Protein AF-A0A956JZV8-F1 (afdb_monomer)

pLDDT: mean 86.25, std 8.29, range [57.59, 96.38]

Nearest PDB structures (foldseek):
  1y2o-assembly1_B  TM=3.465E-01  e=2.280E+00  Homo sapiens
  2z0n-assembly1_A-2  TM=3.582E-01  e=4.916E+00  Homo sapiens
  5g2c-assembly1_A  TM=3.483E-01  e=5.487E+00  Nonlabens marinus S1-08

Mean predicted aligned error: 9.43 Å

Solvent-accessible surface area (backbone atoms only — not comparable to full-atom values): 8070 Å² total; per-residue (Å²): 103,35,72,57,14,31,49,36,6,51,53,23,43,49,49,4,59,51,30,35,53,51,20,62,69,47,74,80,48,100,63,95,47,63,68,56,39,54,48,26,40,53,51,8,51,49,21,55,65,46,15,20,44,40,4,27,45,72,35,73,42,89,76,53,71,24,46,52,32,26,51,55,8,47,52,35,20,51,53,12,49,54,51,30,49,52,43,63,74,75,43,82,80,85,69,83,42,66,68,24,50,49,36,19,52,52,9,49,50,37,23,52,50,10,41,53,46,27,39,71,44,5,33,55,36,28,50,48,44,31,49,78,69,51,39,41,80,47,82,41,86,38,74,44,78,44,101,84,80,46,74,44,83,45,77,42,81,46,72,43,124

Radius of gyration: 24.11 Å; Cα contacts (8 Å, |Δi|>4): 249; chains: 1; bounding box: 69×31×77 Å

Sequence (161 aa):
KPGTATAAAIIGTLVGPALIMTGAALSGRDSGDDALESGLYWAGAMGLMLGPSAGHWYAGRTVTAGMGLRAAGATLAVAGAVGSFDKCFFVEEPCDDSGYLAMALLGAGAFVAGVAYDVATADDAAREWNRDHGFSVQVAPTAVRTGAGGVTPGVALAGTF

Structure (mmCIF, N/CA/C/O backbone):
data_AF-A0A956JZV8-F1
#
_entry.id   AF-A0A956JZV8-F1
#
loop_
_atom_site.group_PDB
_atom_site.id
_atom_site.type_symbol
_atom_site.label_atom_id
_atom_site.label_alt_id
_atom_site.label_comp_id
_atom_site.label_asym_id
_atom_site.label_entity_id
_atom_site.label_seq_id
_atom_site.pdbx_PDB_ins_code
_atom_site.Cartn_x
_atom_site.Cartn_y
_atom_site.Cartn_z
_atom_site.occupancy
_atom_site.B_iso_or_equiv
_atom_site.auth_seq_id
_atom_site.auth_comp_id
_atom_site.auth_asym_id
_atom_site.auth_atom_id
_atom_site.pdbx_PDB_model_num
ATOM 1 N N . LYS A 1 1 ? -6.827 -1.687 17.926 1.00 76.31 1 LYS A N 1
ATOM 2 C CA . LYS A 1 1 ? -7.772 -0.534 17.876 1.00 76.31 1 LYS A CA 1
ATOM 3 C C . LYS A 1 1 ? -7.852 -0.039 16.427 1.00 76.31 1 LYS A C 1
ATOM 5 O O . LYS A 1 1 ? -6.862 -0.215 15.735 1.00 76.31 1 LYS A O 1
ATOM 10 N N . PRO A 1 2 ? -8.951 0.576 15.955 1.00 78.12 2 PRO A N 1
ATOM 11 C CA . PRO A 1 2 ? -9.039 1.052 14.567 1.00 78.12 2 PRO A CA 1
ATOM 12 C C . PRO A 1 2 ? -7.897 2.015 14.210 1.00 78.12 2 PRO A C 1
ATOM 14 O O 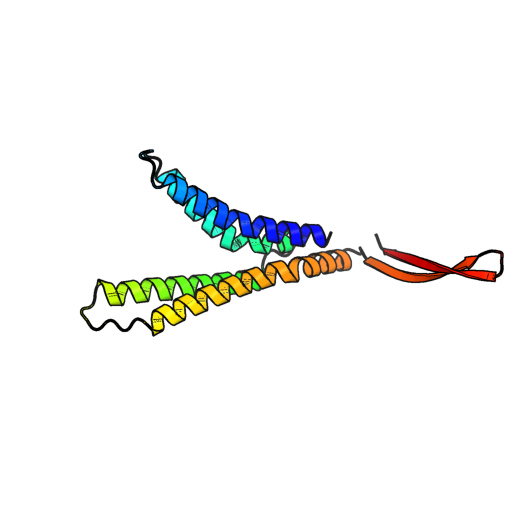. PRO A 1 2 ? -7.037 1.667 13.412 1.00 78.12 2 PRO A O 1
ATOM 17 N N . GLY A 1 3 ? -7.733 3.106 14.969 1.00 79.44 3 GLY A N 1
ATOM 18 C CA . GLY A 1 3 ? -6.674 4.088 14.697 1.00 79.44 3 GLY A CA 1
ATOM 19 C C . GLY A 1 3 ? -5.234 3.547 14.711 1.00 79.44 3 GLY A C 1
ATOM 20 O O . GLY A 1 3 ? -4.369 4.132 14.068 1.00 79.44 3 GLY A O 1
ATOM 21 N N . THR A 1 4 ? -4.953 2.419 15.381 1.00 85.25 4 THR A N 1
ATOM 22 C CA . THR A 1 4 ? -3.622 1.785 15.311 1.00 85.25 4 THR A CA 1
ATOM 23 C C . THR A 1 4 ? -3.405 1.040 13.996 1.00 85.25 4 THR A C 1
ATOM 25 O O . THR A 1 4 ? -2.282 1.012 13.508 1.00 85.25 4 THR A O 1
ATOM 28 N N . ALA A 1 5 ? -4.460 0.470 13.406 1.00 79.94 5 ALA A N 1
ATOM 29 C CA . ALA A 1 5 ? -4.391 -0.189 12.105 1.00 79.94 5 ALA A CA 1
ATOM 30 C C . ALA A 1 5 ? -4.140 0.831 10.985 1.00 79.94 5 ALA A C 1
ATOM 32 O O . ALA A 1 5 ? -3.237 0.637 10.174 1.00 79.94 5 ALA A O 1
ATOM 33 N N . THR A 1 6 ? -4.854 1.960 10.996 1.00 84.62 6 THR A N 1
ATOM 34 C CA . THR A 1 6 ? -4.611 3.053 10.039 1.00 84.62 6 THR A CA 1
ATOM 35 C C . THR A 1 6 ? -3.217 3.657 10.205 1.00 84.62 6 THR A C 1
ATOM 37 O O . THR A 1 6 ? -2.508 3.842 9.218 1.00 84.62 6 THR A O 1
ATOM 40 N N . ALA A 1 7 ? -2.768 3.902 11.442 1.00 87.25 7 ALA A N 1
ATOM 41 C CA . ALA A 1 7 ? -1.403 4.371 11.686 1.00 87.25 7 ALA A CA 1
ATOM 42 C C . ALA A 1 7 ? -0.353 3.382 11.150 1.00 87.25 7 ALA A C 1
ATOM 44 O O . ALA A 1 7 ? 0.610 3.804 10.514 1.00 87.25 7 ALA A O 1
ATOM 45 N N . ALA A 1 8 ? -0.557 2.074 11.345 1.00 85.06 8 ALA A N 1
ATOM 46 C CA . ALA A 1 8 ? 0.328 1.047 10.803 1.00 85.06 8 ALA A CA 1
ATOM 47 C C . ALA A 1 8 ? 0.352 1.049 9.265 1.00 85.06 8 ALA A C 1
ATOM 49 O O . ALA A 1 8 ? 1.433 0.972 8.686 1.00 85.06 8 ALA A O 1
ATOM 50 N N . ALA A 1 9 ? -0.801 1.196 8.603 1.00 82.75 9 ALA A N 1
ATOM 51 C CA . ALA A 1 9 ? -0.882 1.285 7.143 1.00 82.75 9 ALA A CA 1
ATOM 52 C C . ALA A 1 9 ? -0.167 2.534 6.592 1.00 82.75 9 ALA A C 1
ATOM 54 O O . ALA A 1 9 ? 0.586 2.443 5.620 1.00 82.75 9 ALA A O 1
ATOM 55 N N . ILE A 1 10 ? -0.336 3.694 7.239 1.00 88.69 10 ILE A N 1
ATOM 56 C CA . ILE A 1 10 ? 0.346 4.942 6.858 1.00 88.69 10 ILE A CA 1
ATOM 57 C C . ILE A 1 10 ? 1.859 4.804 7.041 1.00 88.69 10 ILE A C 1
ATOM 59 O O . ILE A 1 10 ? 2.613 5.063 6.106 1.00 88.69 10 ILE A O 1
ATOM 63 N N . ILE A 1 11 ? 2.309 4.364 8.220 1.00 89.69 11 ILE A N 1
ATOM 64 C CA . ILE A 1 11 ? 3.738 4.176 8.503 1.00 89.69 11 ILE A CA 1
ATOM 65 C C . ILE A 1 11 ? 4.337 3.183 7.506 1.00 89.69 11 ILE A C 1
ATOM 67 O O . ILE A 1 11 ? 5.360 3.480 6.894 1.00 89.69 11 ILE A O 1
ATOM 71 N N . GLY A 1 12 ? 3.675 2.046 7.284 1.00 82.81 12 GLY A N 1
ATOM 72 C CA . GLY A 1 12 ? 4.114 1.040 6.323 1.00 82.81 12 GLY A CA 1
ATOM 73 C C . GLY A 1 12 ? 4.242 1.593 4.902 1.00 82.81 12 GLY A C 1
ATOM 74 O O . GLY A 1 12 ? 5.224 1.302 4.224 1.00 82.81 12 GLY A O 1
ATOM 75 N N . THR A 1 13 ? 3.313 2.451 4.472 1.00 88.00 13 THR A N 1
ATOM 76 C CA . THR A 1 13 ? 3.357 3.107 3.151 1.00 88.00 13 THR A CA 1
ATOM 77 C C . THR A 1 13 ? 4.597 3.990 2.975 1.00 88.00 13 THR A C 1
ATOM 79 O O . THR A 1 13 ? 5.126 4.091 1.871 1.00 88.00 13 THR A O 1
ATOM 82 N N . LEU A 1 14 ? 5.093 4.607 4.052 1.00 91.44 14 LEU A N 1
ATOM 83 C CA . LEU A 1 14 ? 6.234 5.528 4.006 1.00 91.44 14 LEU A CA 1
ATOM 84 C C . LEU A 1 14 ? 7.598 4.825 4.047 1.00 91.44 14 LEU A C 1
ATOM 86 O O . LEU A 1 14 ? 8.578 5.392 3.563 1.00 91.44 14 LEU A O 1
ATOM 90 N N . VAL A 1 15 ? 7.673 3.600 4.580 1.00 90.19 15 VAL A N 1
ATOM 91 C CA . VAL A 1 15 ? 8.935 2.842 4.683 1.00 90.19 15 VAL A CA 1
ATOM 92 C C . VAL A 1 15 ? 9.552 2.614 3.305 1.00 90.19 15 VAL A C 1
ATOM 94 O O . VAL A 1 15 ? 10.742 2.852 3.116 1.00 90.19 15 VAL A O 1
ATOM 97 N N . GLY A 1 16 ? 8.744 2.197 2.329 1.00 89.25 16 GLY A N 1
ATOM 98 C CA . GLY A 1 16 ? 9.222 1.899 0.982 1.00 89.25 16 GLY A CA 1
ATOM 99 C C . GLY A 1 16 ? 9.904 3.091 0.289 1.00 89.25 16 GLY A C 1
ATOM 100 O O . GLY A 1 16 ? 11.090 3.000 -0.034 1.00 89.25 16 GLY A O 1
ATOM 101 N N . PRO A 1 17 ? 9.211 4.236 0.120 1.00 89.00 17 PRO A N 1
ATOM 102 C CA . PRO A 1 17 ? 9.798 5.459 -0.423 1.00 89.00 17 PRO A CA 1
ATOM 103 C C . PRO A 1 17 ? 11.018 5.944 0.355 1.00 89.00 17 PRO A C 1
ATOM 105 O O . PRO A 1 17 ? 11.992 6.368 -0.261 1.00 89.00 17 PRO A O 1
ATOM 108 N N . ALA A 1 18 ? 10.994 5.872 1.691 1.00 91.00 18 ALA A N 1
ATOM 109 C CA . ALA A 1 18 ? 12.129 6.289 2.508 1.00 91.00 18 ALA A CA 1
ATOM 110 C C . ALA A 1 18 ? 13.384 5.457 2.201 1.00 91.00 18 ALA A C 1
ATOM 112 O O . ALA A 1 18 ? 14.463 6.022 2.027 1.00 91.00 18 ALA A O 1
ATOM 113 N N . LEU A 1 19 ? 13.247 4.135 2.068 1.00 90.38 19 LEU A N 1
ATOM 114 C CA . LEU A 1 19 ? 14.362 3.249 1.727 1.00 90.38 19 LEU A CA 1
ATOM 115 C C . LEU A 1 19 ? 14.876 3.485 0.301 1.00 90.38 19 LEU A C 1
ATOM 117 O O . LEU A 1 19 ? 16.087 3.546 0.109 1.00 90.38 19 LEU A O 1
ATOM 121 N N . ILE A 1 20 ? 13.986 3.709 -0.673 1.00 89.25 20 ILE A N 1
ATOM 122 C CA . ILE A 1 20 ? 14.376 4.044 -2.055 1.00 89.25 20 ILE A CA 1
ATOM 123 C C . ILE A 1 20 ? 15.133 5.374 -2.100 1.00 89.25 20 ILE A C 1
ATOM 125 O O . ILE A 1 20 ? 16.205 5.448 -2.693 1.00 89.25 20 ILE A O 1
ATOM 129 N N . MET A 1 21 ? 14.613 6.417 -1.444 1.00 88.56 21 MET A N 1
ATOM 130 C CA . MET A 1 21 ? 15.292 7.715 -1.360 1.00 88.56 21 MET A CA 1
ATOM 131 C C . MET A 1 21 ? 16.636 7.609 -0.635 1.00 88.56 21 MET A C 1
ATOM 133 O O . MET A 1 21 ? 17.590 8.276 -1.023 1.00 88.56 21 MET A O 1
ATOM 137 N N . THR A 1 22 ? 16.732 6.755 0.387 1.00 87.25 22 THR A N 1
ATOM 138 C CA . THR A 1 22 ? 18.004 6.489 1.071 1.00 87.25 22 THR A CA 1
ATOM 139 C C . THR A 1 22 ? 19.001 5.819 0.128 1.00 87.25 22 THR A C 1
ATOM 141 O O . THR A 1 22 ? 20.139 6.269 0.059 1.00 87.25 22 THR A O 1
ATOM 144 N N . GLY A 1 23 ? 18.580 4.807 -0.640 1.00 85.69 23 GLY A N 1
ATOM 145 C CA . GLY A 1 23 ? 19.418 4.174 -1.666 1.00 85.69 23 GLY A CA 1
ATOM 146 C C . GLY A 1 23 ? 19.912 5.177 -2.711 1.00 85.69 23 GLY A C 1
ATOM 147 O O . GLY A 1 23 ? 21.114 5.296 -2.926 1.00 85.69 23 GLY A O 1
ATOM 148 N N . ALA A 1 24 ? 19.013 6.001 -3.253 1.00 86.69 24 ALA A N 1
ATOM 149 C CA . ALA A 1 24 ? 19.355 7.037 -4.232 1.00 86.69 24 ALA A CA 1
ATOM 150 C C . ALA A 1 24 ? 20.286 8.132 -3.673 1.00 86.69 24 ALA A C 1
ATOM 152 O O . ALA A 1 24 ? 21.098 8.703 -4.393 1.00 86.69 24 ALA A O 1
ATOM 153 N N . ALA A 1 25 ? 20.197 8.445 -2.377 1.00 86.44 25 ALA A N 1
ATOM 154 C CA . ALA A 1 25 ? 21.117 9.382 -1.730 1.00 86.44 25 ALA A CA 1
ATOM 155 C C . ALA A 1 25 ? 22.517 8.782 -1.492 1.00 86.44 25 ALA A C 1
ATOM 157 O O . ALA A 1 25 ? 23.473 9.525 -1.237 1.00 86.44 25 ALA A O 1
ATOM 158 N N . LEU A 1 26 ? 22.640 7.453 -1.527 1.00 84.81 26 LEU A N 1
ATOM 159 C CA . LEU A 1 26 ? 23.899 6.727 -1.366 1.00 84.81 26 LEU A CA 1
ATOM 160 C C . LEU A 1 26 ? 24.565 6.404 -2.711 1.00 84.81 26 LEU A C 1
ATOM 162 O O . LEU A 1 26 ? 25.790 6.426 -2.764 1.00 84.81 26 LEU A O 1
ATOM 166 N N . SER A 1 27 ? 23.793 6.241 -3.790 1.00 79.44 27 SER A N 1
ATOM 167 C CA . SER A 1 27 ? 24.273 5.879 -5.137 1.00 79.44 27 SER A CA 1
ATOM 168 C C . SER A 1 27 ? 25.242 6.878 -5.790 1.00 79.44 27 SER A C 1
ATOM 170 O O . SER A 1 27 ? 25.865 6.585 -6.804 1.00 79.44 27 SER A O 1
ATOM 172 N N . GLY A 1 28 ? 25.351 8.094 -5.245 1.00 70.00 28 GLY A N 1
ATOM 173 C CA . GLY A 1 28 ? 26.272 9.138 -5.710 1.00 70.00 28 GLY A CA 1
ATOM 174 C C . GLY A 1 28 ? 27.552 9.281 -4.882 1.00 70.00 28 GLY A C 1
ATOM 175 O O . GLY A 1 28 ? 28.306 10.229 -5.099 1.00 70.00 28 GLY A O 1
ATOM 176 N N . ARG A 1 29 ? 27.781 8.415 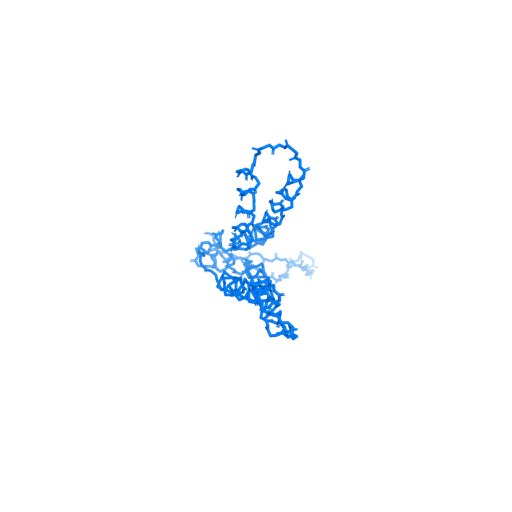-3.888 1.00 74.00 29 ARG A N 1
ATOM 177 C CA . ARG A 1 29 ? 29.010 8.410 -3.083 1.00 74.00 29 ARG A CA 1
ATOM 178 C C . ARG A 1 29 ? 29.923 7.289 -3.585 1.00 74.00 29 ARG A C 1
ATOM 180 O O . ARG A 1 29 ? 29.454 6.169 -3.720 1.00 74.00 29 ARG A O 1
ATOM 187 N N . ASP A 1 30 ? 31.218 7.573 -3.772 1.00 64.38 30 ASP A N 1
ATOM 188 C CA . ASP A 1 30 ? 32.312 6.613 -4.082 1.00 64.38 30 ASP A CA 1
ATOM 189 C C . ASP A 1 30 ? 32.572 5.587 -2.944 1.00 64.38 30 ASP A C 1
ATOM 191 O O . ASP A 1 30 ? 33.696 5.198 -2.630 1.00 64.38 30 ASP A O 1
ATOM 195 N N . SER A 1 31 ? 31.523 5.176 -2.246 1.00 60.00 31 SER A N 1
ATOM 196 C CA . SER A 1 31 ? 31.500 4.094 -1.274 1.00 60.00 31 SER A CA 1
ATOM 197 C C . SER A 1 31 ? 31.155 2.828 -2.047 1.00 60.00 31 SER A C 1
ATOM 199 O O . SER A 1 31 ? 30.024 2.707 -2.501 1.00 60.00 31 SER A O 1
ATOM 201 N N . GLY A 1 32 ? 32.120 1.922 -2.234 1.00 62.16 32 GLY A N 1
ATOM 202 C CA . GLY A 1 32 ? 31.990 0.663 -2.991 1.00 62.16 32 GLY A CA 1
ATOM 203 C C . GLY A 1 32 ? 31.038 -0.377 -2.381 1.00 62.16 32 GLY A C 1
ATOM 204 O O . GLY A 1 32 ? 31.374 -1.557 -2.317 1.00 62.16 32 GLY A O 1
ATOM 205 N N . ASP A 1 33 ? 29.867 0.060 -1.923 1.00 75.69 33 ASP A N 1
ATOM 206 C CA . ASP A 1 33 ? 28.851 -0.708 -1.211 1.00 75.69 33 ASP A CA 1
ATOM 207 C C . ASP A 1 33 ? 27.603 -0.938 -2.093 1.00 75.69 33 ASP A C 1
ATOM 209 O O . ASP A 1 33 ? 26.465 -0.780 -1.642 1.00 75.69 33 ASP A O 1
ATOM 213 N N . ASP A 1 34 ? 27.797 -1.368 -3.345 1.00 81.25 34 ASP A N 1
ATOM 214 C CA . ASP A 1 34 ? 26.722 -1.683 -4.312 1.00 81.25 34 ASP A CA 1
ATOM 215 C C . ASP A 1 34 ? 25.665 -2.648 -3.735 1.00 81.25 34 ASP A C 1
ATOM 217 O O . ASP A 1 34 ? 24.473 -2.586 -4.052 1.00 81.25 34 ASP A O 1
ATOM 221 N N . ALA A 1 35 ? 26.092 -3.546 -2.841 1.00 83.81 35 ALA A N 1
ATOM 222 C CA . ALA A 1 35 ? 25.215 -4.493 -2.159 1.00 83.81 35 ALA A CA 1
ATOM 223 C C . ALA A 1 35 ? 24.233 -3.805 -1.194 1.00 83.81 35 ALA A C 1
ATOM 225 O O . ALA A 1 35 ? 23.084 -4.239 -1.076 1.00 83.81 35 ALA A O 1
ATOM 226 N N . LEU A 1 36 ? 24.662 -2.737 -0.513 1.00 85.06 36 LEU A N 1
ATOM 227 C CA . LEU A 1 36 ? 23.806 -1.967 0.387 1.00 85.06 36 LEU A CA 1
ATOM 228 C C . LEU A 1 36 ? 22.782 -1.161 -0.410 1.00 85.06 36 LEU A C 1
ATOM 230 O O . LEU A 1 36 ? 21.600 -1.174 -0.071 1.00 85.06 36 LEU A O 1
ATOM 234 N N . GLU A 1 37 ? 23.219 -0.500 -1.481 1.00 85.38 37 GLU A N 1
ATOM 235 C CA . GLU A 1 37 ? 22.334 0.257 -2.367 1.00 85.38 37 GLU A CA 1
ATOM 236 C C . GLU A 1 37 ? 21.251 -0.647 -2.973 1.00 85.38 37 GLU A C 1
ATOM 238 O O . GLU A 1 37 ? 20.054 -0.381 -2.826 1.00 85.38 37 GLU A O 1
ATOM 243 N N . SER A 1 38 ? 21.659 -1.764 -3.585 1.00 87.25 38 SER A N 1
ATOM 244 C CA . SER A 1 38 ? 20.727 -2.743 -4.151 1.00 87.25 38 SER A CA 1
ATOM 245 C C . SER A 1 38 ? 19.771 -3.293 -3.088 1.00 87.25 38 SER A C 1
ATOM 247 O O . SER A 1 38 ? 18.560 -3.388 -3.316 1.00 87.25 38 SER A O 1
ATOM 249 N N . GLY A 1 39 ? 20.293 -3.590 -1.893 1.00 89.62 39 GLY A N 1
ATOM 250 C CA . GLY A 1 39 ? 19.497 -4.031 -0.753 1.00 89.62 39 GLY A CA 1
ATOM 251 C C . GLY A 1 39 ? 18.433 -3.013 -0.338 1.00 89.62 39 GLY A C 1
ATOM 252 O O . GLY A 1 39 ? 17.295 -3.398 -0.071 1.00 89.62 39 GLY A O 1
ATOM 253 N N . LEU A 1 40 ? 18.761 -1.718 -0.334 1.00 89.75 40 LEU A N 1
ATOM 254 C CA . LEU A 1 40 ? 17.828 -0.640 0.002 1.00 89.75 40 LEU A CA 1
ATOM 255 C C . LEU A 1 40 ? 16.724 -0.474 -1.045 1.00 89.75 40 LEU A C 1
ATOM 257 O O . LEU A 1 40 ? 15.567 -0.291 -0.664 1.00 89.75 40 LEU A O 1
ATOM 261 N N . TYR A 1 41 ? 17.030 -0.597 -2.340 1.00 89.12 41 TYR A N 1
ATOM 262 C CA . TYR A 1 41 ? 15.994 -0.568 -3.376 1.00 89.12 41 TYR A CA 1
ATOM 263 C C . TYR A 1 41 ? 15.053 -1.765 -3.283 1.00 89.12 41 TYR A C 1
ATOM 265 O O . TYR A 1 41 ? 13.837 -1.585 -3.343 1.00 89.12 41 TYR A O 1
ATOM 273 N N . TRP A 1 42 ? 15.585 -2.973 -3.078 1.00 91.06 42 TRP A N 1
ATOM 274 C CA . TRP A 1 42 ? 14.756 -4.166 -2.900 1.00 91.06 42 TRP A CA 1
ATOM 275 C C . TRP A 1 42 ? 13.895 -4.082 -1.643 1.00 91.06 42 TRP A C 1
ATOM 277 O O . TRP A 1 42 ? 12.691 -4.340 -1.700 1.00 91.06 42 TRP A O 1
ATOM 287 N N . ALA A 1 43 ? 14.479 -3.667 -0.518 1.00 91.44 43 ALA A N 1
ATOM 288 C CA . ALA A 1 43 ? 13.742 -3.458 0.721 1.00 91.44 43 ALA A CA 1
ATOM 289 C C . ALA A 1 43 ? 12.674 -2.365 0.559 1.00 91.44 43 ALA A C 1
ATOM 291 O O . ALA A 1 43 ? 11.551 -2.520 1.036 1.00 91.44 43 ALA A O 1
ATOM 292 N N . GLY A 1 44 ? 12.988 -1.294 -0.168 1.00 91.50 44 GLY A N 1
ATOM 293 C CA . GLY A 1 44 ? 12.056 -0.222 -0.482 1.00 91.50 44 GLY A CA 1
ATOM 294 C C . GLY A 1 44 ? 10.896 -0.665 -1.374 1.00 91.50 44 GLY A C 1
ATOM 295 O O . GLY A 1 44 ? 9.738 -0.362 -1.079 1.00 91.50 44 GLY A O 1
ATOM 296 N N . ALA A 1 45 ? 11.174 -1.458 -2.409 1.00 90.81 45 ALA A N 1
ATOM 297 C CA . ALA A 1 45 ? 10.159 -2.053 -3.274 1.00 90.81 45 ALA A CA 1
ATOM 298 C C . ALA A 1 45 ? 9.238 -3.002 -2.492 1.00 90.81 45 ALA A C 1
ATOM 300 O O . ALA A 1 45 ? 8.015 -2.921 -2.613 1.00 90.81 45 ALA A O 1
ATOM 301 N N . MET A 1 46 ? 9.801 -3.849 -1.625 1.00 92.50 46 MET A N 1
ATOM 302 C CA . MET A 1 46 ? 9.016 -4.696 -0.721 1.00 92.50 46 MET A CA 1
ATOM 303 C C . MET A 1 46 ? 8.194 -3.860 0.264 1.00 92.50 46 MET A C 1
ATOM 305 O O . MET A 1 46 ? 7.023 -4.156 0.487 1.00 92.50 46 MET A O 1
ATOM 309 N N . GLY A 1 47 ? 8.757 -2.776 0.799 1.00 90.69 47 GLY A N 1
ATOM 310 C CA . GLY A 1 47 ? 8.049 -1.828 1.659 1.00 90.69 47 GLY A CA 1
ATOM 311 C C . GLY A 1 47 ? 6.849 -1.182 0.963 1.00 90.69 47 GLY A C 1
ATOM 312 O O . GLY A 1 47 ? 5.764 -1.145 1.530 1.00 90.69 47 GLY A O 1
ATOM 313 N N . LEU A 1 48 ? 6.992 -0.756 -0.293 1.00 90.88 48 LEU A N 1
ATOM 314 C CA . LEU A 1 48 ? 5.881 -0.252 -1.112 1.00 90.88 48 LEU A CA 1
ATOM 315 C C . LEU A 1 48 ? 4.822 -1.334 -1.387 1.00 90.88 48 LEU A C 1
ATOM 317 O O . LEU A 1 48 ? 3.615 -1.074 -1.368 1.00 90.88 48 LEU A O 1
ATOM 321 N N . MET A 1 49 ? 5.273 -2.564 -1.633 1.00 93.00 49 MET A N 1
ATOM 322 C CA . MET A 1 49 ? 4.421 -3.694 -1.996 1.00 93.00 49 MET A CA 1
ATOM 323 C C . MET A 1 49 ? 3.700 -4.332 -0.803 1.00 93.00 49 MET A C 1
ATOM 325 O O . MET A 1 49 ? 2.646 -4.941 -0.967 1.00 93.00 49 MET A O 1
ATOM 329 N N . LEU A 1 50 ? 4.197 -4.163 0.418 1.00 93.38 50 LEU A N 1
ATOM 330 C CA . LEU A 1 50 ? 3.656 -4.832 1.604 1.00 93.38 50 LEU A CA 1
ATOM 331 C C . LEU A 1 50 ? 3.197 -3.856 2.691 1.00 93.38 50 LEU A C 1
ATOM 333 O O . LEU A 1 50 ? 2.201 -4.105 3.364 1.00 93.38 50 LEU A O 1
ATOM 337 N N . GLY A 1 51 ? 3.878 -2.722 2.829 1.00 92.25 51 GLY A N 1
ATOM 338 C CA . GLY A 1 51 ? 3.671 -1.738 3.889 1.00 92.25 51 GLY A CA 1
ATOM 339 C C . GLY A 1 51 ? 2.231 -1.238 4.045 1.00 92.25 51 GLY A C 1
ATOM 340 O O . GLY A 1 51 ? 1.724 -1.283 5.166 1.00 92.25 51 GLY A O 1
ATOM 341 N N . PRO A 1 52 ? 1.529 -0.829 2.971 1.00 91.56 52 PRO A N 1
ATOM 342 C CA . PRO A 1 52 ? 0.122 -0.428 3.050 1.00 91.56 52 PRO A CA 1
ATOM 343 C C . PRO A 1 52 ? -0.790 -1.471 3.721 1.00 91.56 52 PRO A C 1
ATOM 345 O O . PRO A 1 52 ? -1.729 -1.112 4.425 1.00 91.56 52 PRO A O 1
ATOM 348 N N . SER A 1 53 ? -0.480 -2.765 3.587 1.00 94.00 53 SER A N 1
ATOM 349 C CA . SER A 1 53 ? -1.263 -3.857 4.185 1.00 94.00 53 SER A CA 1
ATOM 350 C C . SER A 1 53 ? -0.971 -4.104 5.662 1.00 94.00 53 SER A C 1
ATOM 352 O O . SER A 1 53 ? -1.656 -4.918 6.279 1.00 94.00 53 SER A O 1
ATOM 354 N N . ALA A 1 54 ? -0.008 -3.403 6.268 1.00 91.19 54 ALA A N 1
ATOM 355 C CA . ALA A 1 54 ? 0.346 -3.594 7.674 1.00 91.19 54 ALA A CA 1
ATOM 356 C C . ALA A 1 5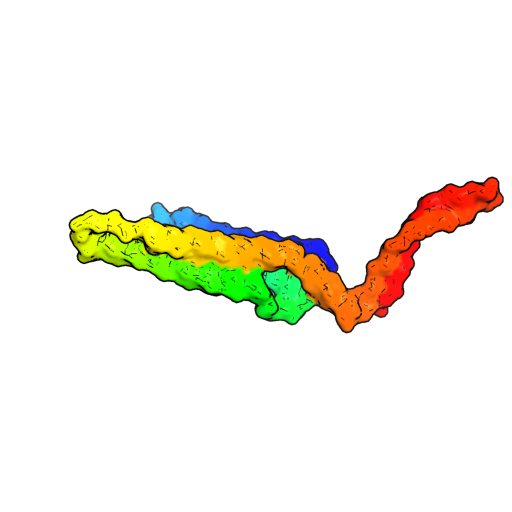4 ? -0.853 -3.390 8.621 1.00 91.19 54 ALA A C 1
ATOM 358 O O . ALA A 1 54 ? -0.977 -4.097 9.622 1.00 91.19 54 ALA A O 1
ATOM 359 N N . GLY A 1 55 ? -1.779 -2.483 8.284 1.00 84.69 55 GLY A N 1
ATOM 360 C CA . GLY A 1 55 ? -3.025 -2.297 9.035 1.00 84.69 55 GLY A CA 1
ATOM 361 C C . GLY A 1 55 ? -3.944 -3.523 9.005 1.00 84.69 55 GLY A C 1
ATOM 362 O O . GLY A 1 55 ? -4.535 -3.885 10.021 1.00 84.69 55 GLY A O 1
ATOM 363 N N . HIS A 1 56 ? -4.009 -4.217 7.868 1.00 90.81 56 HIS A N 1
ATOM 364 C CA . HIS A 1 56 ? -4.766 -5.460 7.723 1.00 90.81 56 HIS A CA 1
ATOM 365 C C . HIS A 1 56 ? -4.092 -6.639 8.426 1.00 90.81 56 HIS A C 1
ATOM 367 O O . HIS A 1 56 ? -4.781 -7.436 9.061 1.00 90.81 56 HIS A O 1
ATOM 373 N N . TRP A 1 57 ? -2.759 -6.717 8.394 1.00 92.06 57 TRP A N 1
ATOM 374 C CA . TRP A 1 57 ? -2.000 -7.720 9.148 1.00 92.06 57 TRP A CA 1
ATOM 375 C C . TRP A 1 57 ? -2.192 -7.570 10.653 1.00 92.06 57 TRP A C 1
ATOM 377 O O . TRP A 1 57 ? -2.379 -8.566 11.348 1.00 92.06 57 TRP A O 1
ATOM 387 N N . TYR A 1 58 ? -2.235 -6.330 11.147 1.00 87.06 58 TYR A N 1
ATOM 388 C CA . TYR A 1 58 ? -2.601 -6.050 12.535 1.00 87.06 58 TYR A CA 1
ATOM 389 C C . TYR A 1 58 ? -4.005 -6.578 12.885 1.00 87.06 58 TYR A C 1
ATOM 391 O O . TYR A 1 58 ? -4.236 -7.015 14.009 1.00 87.06 58 TYR A O 1
ATOM 399 N N . ALA A 1 59 ? -4.929 -6.574 11.922 1.00 87.56 59 ALA A N 1
ATOM 400 C CA . ALA A 1 59 ? -6.274 -7.136 12.047 1.00 87.56 59 ALA A CA 1
ATOM 401 C C . ALA A 1 59 ? -6.370 -8.629 11.649 1.00 87.56 59 ALA A C 1
ATOM 403 O O . ALA A 1 59 ? -7.467 -9.126 11.407 1.00 87.56 59 ALA A O 1
ATOM 404 N N . GLY A 1 60 ? -5.244 -9.343 11.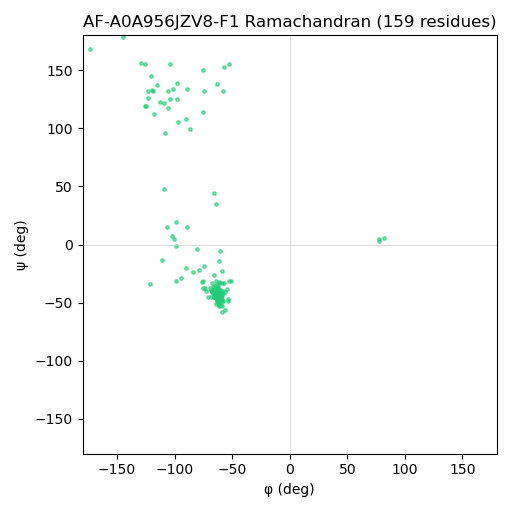531 1.00 88.06 60 GLY A N 1
ATOM 405 C CA . GLY A 1 60 ? -5.205 -10.780 11.235 1.00 88.06 60 GLY A CA 1
ATOM 406 C C . GLY A 1 60 ? -5.443 -11.171 9.769 1.00 88.06 60 GLY A C 1
ATOM 407 O O . GLY A 1 60 ? -5.483 -12.360 9.456 1.00 88.06 60 GLY A O 1
ATOM 408 N N . ARG A 1 61 ? -5.577 -10.213 8.843 1.00 89.56 61 ARG A N 1
ATOM 409 C CA . ARG A 1 61 ? -5.803 -10.479 7.410 1.00 89.56 61 ARG A CA 1
ATOM 410 C C . ARG A 1 61 ? -4.505 -10.425 6.625 1.00 89.56 61 ARG A C 1
ATOM 412 O O . ARG A 1 61 ? -4.018 -9.337 6.352 1.00 89.56 61 ARG A O 1
ATOM 419 N N . THR A 1 62 ? -3.974 -11.578 6.225 1.00 89.12 62 THR A N 1
ATOM 420 C CA . THR A 1 62 ? -2.677 -11.695 5.529 1.00 89.12 62 THR A CA 1
ATOM 421 C C . THR A 1 62 ? -2.706 -11.273 4.061 1.00 89.12 62 THR A C 1
ATOM 423 O O . THR A 1 62 ? -1.704 -10.760 3.567 1.00 89.12 62 THR A O 1
ATOM 426 N N . VAL A 1 63 ? -3.839 -11.458 3.378 1.00 92.06 63 VAL A N 1
ATOM 427 C CA . VAL A 1 63 ? -4.031 -11.109 1.962 1.00 92.06 63 VAL A CA 1
ATOM 428 C C . VAL A 1 63 ? -5.151 -10.083 1.842 1.00 92.06 63 VAL A C 1
ATOM 430 O O . VAL A 1 63 ? -6.221 -10.254 2.430 1.00 92.06 63 VAL A O 1
ATOM 433 N N . THR A 1 64 ? -4.914 -9.025 1.066 1.00 93.50 64 THR A N 1
ATOM 434 C CA . THR A 1 64 ? -5.882 -7.944 0.843 1.00 93.50 64 THR A CA 1
ATOM 435 C C . THR A 1 64 ? -6.131 -7.729 -0.647 1.00 93.50 64 THR A C 1
ATOM 437 O O . THR A 1 64 ? -5.278 -8.019 -1.491 1.00 93.50 64 THR A O 1
ATOM 440 N N . ALA A 1 65 ? -7.299 -7.181 -0.992 1.00 93.44 65 ALA A N 1
ATOM 441 C CA . ALA A 1 65 ? -7.577 -6.776 -2.369 1.00 93.44 65 ALA A CA 1
ATOM 442 C C . ALA A 1 65 ? -6.594 -5.688 -2.848 1.00 93.44 65 ALA A C 1
ATOM 444 O O . ALA A 1 65 ? -6.182 -5.703 -4.008 1.00 93.44 65 ALA A O 1
ATOM 445 N N . GLY A 1 66 ? -6.148 -4.802 -1.947 1.00 92.88 66 GLY A N 1
ATOM 446 C CA . GLY A 1 66 ? -5.136 -3.789 -2.244 1.00 92.88 66 GLY A CA 1
ATOM 447 C C . GLY A 1 66 ? -3.766 -4.377 -2.594 1.00 92.88 66 GLY A C 1
ATOM 448 O O . GLY A 1 66 ? -3.106 -3.850 -3.490 1.00 92.88 66 GLY A O 1
ATOM 449 N N . MET A 1 67 ? -3.350 -5.501 -1.990 1.00 93.31 67 MET A N 1
ATOM 450 C CA . MET A 1 67 ? -2.155 -6.248 -2.432 1.00 93.31 67 MET A CA 1
ATOM 451 C C . MET A 1 67 ? -2.319 -6.785 -3.852 1.00 93.31 67 MET A C 1
ATOM 453 O O . MET A 1 67 ? -1.392 -6.683 -4.651 1.00 93.31 67 MET A O 1
ATOM 457 N N . GLY A 1 68 ? -3.493 -7.334 -4.178 1.00 95.31 68 GLY A N 1
ATOM 458 C CA . GLY A 1 68 ? -3.787 -7.839 -5.520 1.00 95.31 68 GLY A CA 1
ATOM 459 C C . GLY A 1 68 ? -3.718 -6.738 -6.580 1.00 95.31 68 GLY A C 1
ATOM 460 O O . GLY A 1 68 ? -3.055 -6.903 -7.603 1.00 95.31 68 GLY A O 1
ATOM 461 N N . LEU A 1 69 ? -4.332 -5.584 -6.301 1.00 95.75 69 LEU A N 1
ATOM 462 C CA . LEU A 1 69 ? -4.272 -4.405 -7.170 1.00 95.75 69 LEU A CA 1
ATOM 463 C C . LEU A 1 69 ? -2.844 -3.883 -7.338 1.00 95.75 69 LEU A C 1
ATOM 465 O O . LEU A 1 69 ? -2.446 -3.552 -8.452 1.00 95.75 69 LEU A O 1
ATOM 469 N N . ARG A 1 70 ? -2.052 -3.858 -6.261 1.00 95.69 70 ARG A N 1
ATOM 470 C CA . ARG A 1 70 ? -0.639 -3.469 -6.328 1.00 95.69 70 ARG A CA 1
ATOM 471 C C . ARG A 1 70 ? 0.200 -4.453 -7.123 1.00 95.69 70 ARG A C 1
ATOM 473 O O . ARG A 1 70 ? 1.005 -4.009 -7.928 1.00 95.69 70 ARG A O 1
ATOM 480 N N . ALA A 1 71 ? -0.020 -5.757 -6.979 1.00 95.94 71 ALA A N 1
ATOM 481 C CA . ALA A 1 71 ? 0.688 -6.761 -7.770 1.00 95.94 71 ALA A CA 1
ATOM 482 C C . ALA A 1 71 ? 0.392 -6.581 -9.264 1.00 95.94 71 ALA A C 1
ATOM 484 O O . ALA A 1 71 ? 1.311 -6.410 -10.059 1.00 95.94 71 ALA A O 1
ATOM 485 N N . ALA A 1 72 ? -0.893 -6.539 -9.628 1.00 96.38 72 ALA A N 1
ATOM 486 C CA . ALA A 1 72 ? -1.321 -6.360 -11.012 1.00 96.38 72 ALA A CA 1
ATOM 487 C C . ALA A 1 72 ? -0.845 -5.017 -11.589 1.00 96.38 72 ALA A C 1
ATOM 489 O O . ALA A 1 72 ? -0.328 -4.967 -12.704 1.00 96.38 72 ALA A O 1
ATOM 490 N N . GLY A 1 73 ? -0.971 -3.941 -10.809 1.00 95.69 73 GLY A N 1
ATOM 491 C CA . GLY A 1 73 ? -0.515 -2.607 -11.177 1.00 95.69 73 GLY A CA 1
ATOM 492 C C . GLY A 1 73 ? 0.996 -2.538 -11.379 1.00 95.69 73 GLY A C 1
ATOM 493 O O . GLY A 1 73 ? 1.443 -2.015 -12.393 1.00 95.69 73 GLY A O 1
ATOM 494 N N . ALA A 1 74 ? 1.788 -3.128 -10.479 1.00 94.50 74 ALA A N 1
ATOM 495 C CA . ALA A 1 74 ? 3.242 -3.197 -10.607 1.00 94.50 74 ALA A CA 1
ATOM 496 C C . ALA A 1 74 ? 3.664 -3.999 -11.843 1.00 94.50 74 ALA A C 1
ATOM 498 O O . ALA A 1 74 ? 4.513 -3.541 -12.603 1.00 94.50 74 ALA A O 1
ATOM 499 N N . THR A 1 75 ? 3.046 -5.158 -12.092 1.00 94.88 75 THR A N 1
ATOM 500 C CA . THR A 1 75 ? 3.319 -5.953 -13.297 1.00 94.88 75 THR A CA 1
ATOM 501 C C . THR A 1 75 ? 3.009 -5.163 -14.564 1.00 94.88 75 THR A C 1
ATOM 503 O O . THR A 1 75 ? 3.830 -5.135 -15.477 1.00 94.88 75 THR A O 1
ATOM 506 N N . LEU A 1 76 ? 1.860 -4.484 -14.611 1.00 94.19 76 LEU A N 1
ATOM 507 C CA . LEU A 1 76 ? 1.467 -3.677 -15.763 1.00 94.19 76 LEU A CA 1
ATOM 508 C C . LEU A 1 76 ? 2.390 -2.462 -15.949 1.00 94.19 76 LEU A C 1
ATOM 510 O O . LEU A 1 76 ? 2.778 -2.155 -17.075 1.00 94.19 76 LEU A O 1
ATOM 514 N N . ALA A 1 77 ? 2.789 -1.822 -14.847 1.00 92.12 77 ALA A N 1
ATOM 515 C CA . ALA A 1 77 ? 3.702 -0.687 -14.846 1.00 92.12 77 ALA A CA 1
ATOM 516 C C . ALA A 1 77 ? 5.078 -1.070 -15.405 1.00 92.12 77 ALA A C 1
ATOM 518 O O . ALA A 1 77 ? 5.594 -0.406 -16.302 1.00 92.12 77 ALA A O 1
ATOM 519 N N . VAL A 1 78 ? 5.642 -2.176 -14.909 1.00 92.12 78 VAL A N 1
ATOM 520 C CA . VAL A 1 78 ? 6.940 -2.700 -15.350 1.00 92.12 78 VAL A CA 1
ATOM 521 C C . VAL A 1 78 ? 6.873 -3.168 -16.801 1.00 92.12 78 VAL A C 1
ATOM 523 O O . VAL A 1 78 ? 7.757 -2.829 -17.579 1.00 92.12 78 VAL A O 1
ATOM 526 N N . ALA A 1 79 ? 5.822 -3.891 -17.196 1.00 91.00 79 ALA A N 1
ATOM 527 C CA . ALA A 1 79 ? 5.657 -4.340 -18.578 1.00 91.00 79 ALA A CA 1
ATOM 528 C C . ALA A 1 79 ? 5.546 -3.161 -19.561 1.00 91.00 79 ALA A C 1
ATOM 530 O O . ALA A 1 79 ? 6.164 -3.191 -20.624 1.00 91.00 79 ALA A O 1
ATOM 531 N N . GLY A 1 80 ? 4.801 -2.113 -19.193 1.00 89.81 80 GLY A N 1
ATOM 532 C CA . GLY A 1 80 ? 4.715 -0.879 -19.974 1.00 89.81 80 GLY A CA 1
ATOM 533 C C . GLY A 1 80 ? 6.063 -0.165 -20.078 1.00 89.81 80 GLY A C 1
ATOM 534 O O . GLY A 1 80 ? 6.485 0.189 -21.173 1.00 89.81 80 GLY A O 1
ATOM 535 N N . ALA A 1 81 ? 6.780 -0.019 -18.961 1.00 88.06 81 ALA A N 1
ATOM 536 C CA . ALA A 1 81 ? 8.096 0.615 -18.952 1.00 88.06 81 ALA A CA 1
ATOM 537 C C . ALA A 1 81 ? 9.106 -0.144 -19.829 1.00 88.06 81 ALA A C 1
ATOM 539 O O . ALA A 1 81 ? 9.714 0.455 -20.711 1.00 88.06 81 ALA A O 1
ATOM 540 N N . VAL A 1 82 ? 9.241 -1.462 -19.642 1.00 88.44 82 VAL A N 1
ATOM 541 C CA . VAL A 1 82 ? 10.156 -2.302 -20.436 1.00 88.44 82 VAL A CA 1
ATOM 542 C C . VAL A 1 82 ? 9.795 -2.254 -21.921 1.00 88.44 82 VAL A C 1
ATOM 544 O O . VAL A 1 82 ? 10.675 -2.074 -22.755 1.00 88.44 82 VAL A O 1
ATOM 547 N N . GLY A 1 83 ? 8.505 -2.335 -22.261 1.00 84.88 83 GLY A N 1
ATOM 548 C CA . GLY A 1 83 ? 8.059 -2.269 -23.653 1.00 84.88 83 GLY A CA 1
ATOM 549 C C . GLY A 1 83 ? 8.327 -0.922 -24.336 1.00 84.88 83 GLY A C 1
ATOM 550 O O . GLY A 1 83 ? 8.678 -0.906 -25.515 1.00 84.88 83 GLY A O 1
ATOM 551 N N . SER A 1 84 ? 8.214 0.196 -23.607 1.00 82.38 84 SER A N 1
ATOM 552 C CA . SER A 1 84 ? 8.592 1.531 -24.109 1.00 82.38 84 SER A CA 1
ATOM 553 C C . SER A 1 84 ? 10.106 1.619 -24.346 1.00 82.38 84 SER A C 1
ATOM 555 O O . SER A 1 84 ? 10.535 2.035 -25.426 1.00 82.38 84 SER A O 1
ATOM 557 N N . PHE A 1 85 ? 10.921 1.123 -23.404 1.00 79.88 85 PHE A N 1
ATOM 558 C CA . PHE A 1 85 ? 12.376 1.056 -23.573 1.00 79.88 85 PHE A CA 1
ATOM 559 C C . PHE A 1 85 ? 12.778 0.220 -24.793 1.00 79.88 85 PHE A C 1
ATOM 561 O O . PHE A 1 85 ? 13.553 0.697 -25.619 1.00 79.88 85 PHE A O 1
ATOM 568 N N . ASP A 1 86 ? 12.219 -0.981 -24.959 1.00 78.12 86 ASP A N 1
ATOM 569 C CA . ASP A 1 86 ? 12.588 -1.869 -26.065 1.00 78.12 86 ASP A CA 1
ATOM 570 C C . ASP A 1 86 ? 12.303 -1.248 -27.441 1.00 78.12 86 ASP A C 1
ATOM 572 O O . ASP A 1 86 ? 13.093 -1.384 -28.379 1.00 78.12 86 ASP A O 1
ATOM 576 N N . LYS A 1 87 ? 11.179 -0.534 -27.565 1.00 69.38 87 LYS A N 1
ATOM 577 C CA . LYS A 1 87 ? 10.749 0.081 -28.824 1.00 69.38 87 LYS A CA 1
ATOM 578 C C . LYS A 1 87 ? 11.532 1.332 -29.190 1.00 69.38 87 LYS A C 1
ATOM 580 O O . LYS A 1 87 ? 11.810 1.505 -30.369 1.00 69.38 87 LYS A O 1
ATOM 585 N N . CYS A 1 88 ? 11.893 2.169 -28.220 1.00 68.50 88 CYS A N 1
ATOM 586 C CA . CYS A 1 88 ? 12.607 3.413 -28.507 1.00 68.50 88 CYS A CA 1
ATOM 587 C C . CYS A 1 88 ? 14.139 3.270 -28.504 1.00 68.50 88 CYS A C 1
ATOM 589 O O . CYS A 1 88 ? 14.808 4.123 -29.080 1.00 68.50 88 CYS A O 1
ATOM 591 N N . PHE A 1 89 ? 14.717 2.230 -27.882 1.00 65.12 89 PHE A N 1
ATOM 592 C CA . PHE A 1 89 ? 16.179 2.042 -27.860 1.00 65.12 89 PHE A CA 1
ATOM 593 C C . PHE A 1 89 ? 16.717 1.050 -28.897 1.00 65.12 89 PHE A C 1
ATOM 595 O O . PHE A 1 89 ? 17.848 1.228 -29.346 1.00 65.12 89 PHE A O 1
ATOM 602 N N . PHE A 1 90 ? 15.961 0.010 -29.273 1.00 62.38 90 PHE A N 1
ATOM 603 C CA . PHE A 1 90 ? 16.483 -1.069 -30.129 1.00 62.38 90 PHE A CA 1
ATOM 604 C C . PHE A 1 90 ? 15.899 -1.113 -31.546 1.00 62.38 90 PHE A C 1
ATOM 606 O O . PHE A 1 90 ? 16.446 -1.823 -32.390 1.00 62.38 90 PHE A O 1
ATOM 613 N N . VAL A 1 91 ? 14.811 -0.390 -31.833 1.00 59.28 91 VAL A N 1
ATOM 614 C CA . VAL A 1 91 ? 14.141 -0.423 -33.143 1.00 59.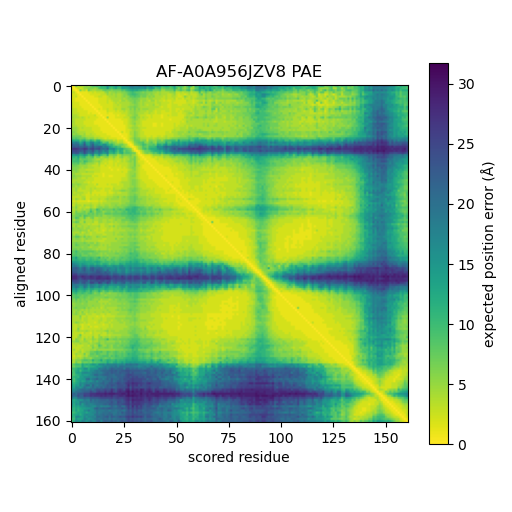28 91 VAL A CA 1
ATOM 615 C C . VAL A 1 91 ? 14.044 1.001 -33.699 1.00 59.28 91 VAL A C 1
ATOM 617 O O . VAL A 1 91 ? 13.463 1.875 -33.067 1.00 59.28 91 VAL A O 1
ATOM 620 N N . GLU A 1 92 ? 14.668 1.234 -34.858 1.00 57.59 92 GLU A N 1
ATOM 621 C CA . GLU A 1 92 ? 14.766 2.542 -35.530 1.00 57.59 92 GLU A CA 1
ATOM 622 C C . GLU A 1 92 ? 13.401 3.197 -35.839 1.00 57.59 92 GLU A C 1
ATOM 624 O O . GLU A 1 92 ? 12.387 2.524 -36.025 1.00 57.59 92 GLU A O 1
ATOM 629 N N . GLU A 1 93 ? 13.420 4.534 -35.891 1.00 70.81 93 GLU A N 1
ATOM 630 C CA . GLU A 1 93 ? 12.290 5.472 -35.953 1.00 70.81 93 GLU A CA 1
ATOM 631 C C . GLU A 1 93 ? 11.232 5.239 -37.055 1.00 70.81 93 GLU A C 1
ATOM 633 O O . GLU A 1 93 ? 11.549 4.743 -38.141 1.00 70.81 93 GLU A O 1
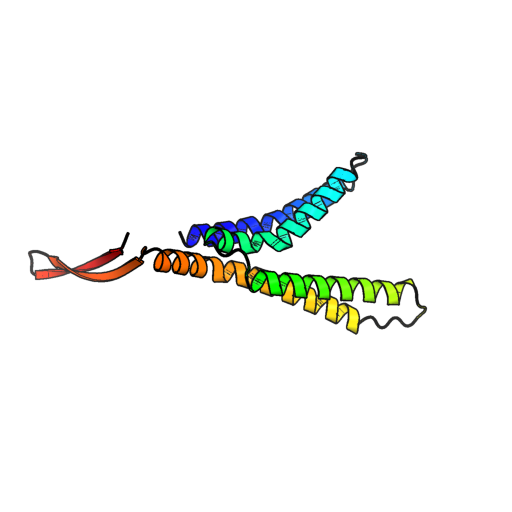ATOM 638 N N . PRO A 1 94 ? 9.984 5.721 -36.836 1.00 62.25 94 PRO A N 1
ATOM 639 C CA . PRO A 1 94 ? 9.529 6.528 -35.689 1.00 62.25 94 PRO A CA 1
ATOM 640 C C . PRO A 1 94 ? 9.026 5.690 -34.499 1.00 62.25 94 PRO A C 1
ATOM 642 O O . PRO A 1 94 ? 8.226 4.770 -34.670 1.00 62.25 94 PRO A O 1
ATOM 645 N N . CYS A 1 95 ? 9.473 6.042 -33.284 1.00 69.94 95 CYS A N 1
ATOM 646 C CA . CYS A 1 95 ? 9.013 5.407 -32.047 1.00 69.94 95 CYS A CA 1
ATOM 647 C C . CYS A 1 95 ? 7.599 5.898 -31.686 1.00 69.94 95 CYS A C 1
ATOM 649 O O . CYS A 1 95 ? 7.409 7.071 -31.369 1.00 69.94 95 CYS A O 1
ATOM 651 N N . ASP A 1 96 ? 6.612 5.001 -31.722 1.00 75.25 96 ASP A N 1
ATOM 652 C CA . ASP A 1 96 ? 5.290 5.206 -31.117 1.00 75.25 96 ASP A CA 1
ATOM 653 C C . ASP A 1 96 ? 5.178 4.311 -29.876 1.00 75.25 96 ASP A C 1
ATOM 655 O O . ASP A 1 96 ? 4.885 3.115 -29.966 1.00 75.25 96 ASP A O 1
ATOM 659 N N . ASP A 1 97 ? 5.471 4.884 -28.709 1.00 80.38 97 ASP A N 1
ATOM 660 C CA . ASP A 1 97 ? 5.426 4.207 -27.412 1.00 80.38 97 ASP A CA 1
ATOM 661 C C . ASP A 1 97 ? 4.173 4.561 -26.597 1.00 80.38 97 ASP A C 1
ATOM 663 O O . ASP A 1 97 ? 4.029 4.129 -25.450 1.00 80.38 97 ASP A O 1
ATOM 667 N N . SER A 1 98 ? 3.232 5.295 -27.199 1.00 83.06 98 SER A N 1
ATOM 668 C CA . SER A 1 98 ? 2.042 5.826 -26.528 1.00 83.06 98 SER A CA 1
ATOM 669 C C . SER A 1 98 ? 1.225 4.737 -25.821 1.00 83.06 98 SER A C 1
ATOM 671 O O . SER A 1 98 ? 0.754 4.934 -24.698 1.00 83.06 98 SER A O 1
ATOM 673 N N . GLY A 1 99 ? 1.120 3.551 -26.430 1.00 86.00 99 GLY A N 1
ATOM 674 C CA . GLY A 1 99 ? 0.462 2.386 -25.837 1.00 86.00 99 GLY A CA 1
ATOM 675 C C . GLY A 1 99 ? 1.195 1.825 -24.614 1.00 86.00 99 GLY A C 1
ATOM 676 O O . GLY A 1 99 ? 0.562 1.506 -23.607 1.00 86.00 99 GLY A O 1
ATOM 677 N N . TYR A 1 100 ? 2.524 1.747 -24.664 1.00 88.69 100 TYR A N 1
ATOM 678 C CA . TYR A 1 100 ? 3.346 1.240 -23.563 1.00 88.69 100 TYR A CA 1
ATOM 679 C C . TYR A 1 100 ? 3.406 2.227 -22.396 1.00 88.69 100 TYR A C 1
ATOM 681 O O . TYR A 1 100 ? 3.268 1.819 -21.240 1.00 88.69 100 TYR A O 1
ATOM 689 N N . LEU A 1 101 ? 3.503 3.526 -22.688 1.00 87.94 101 LEU A N 1
ATOM 690 C CA . LEU A 1 101 ? 3.390 4.584 -21.688 1.00 87.94 101 LEU A CA 1
ATOM 691 C C . LEU A 1 101 ? 2.007 4.575 -21.022 1.00 87.94 101 LEU A C 1
ATOM 693 O O . LEU A 1 101 ? 1.911 4.663 -19.797 1.00 87.94 101 LEU A O 1
ATOM 697 N N . ALA A 1 102 ? 0.930 4.409 -21.797 1.00 91.75 102 ALA A N 1
ATOM 698 C CA . ALA A 1 102 ? -0.416 4.281 -21.246 1.00 91.75 102 ALA A CA 1
ATOM 699 C C . ALA A 1 102 ? -0.538 3.056 -20.326 1.00 91.75 102 ALA A C 1
ATOM 701 O O . ALA A 1 102 ? -1.080 3.176 -19.227 1.00 91.75 102 ALA A O 1
ATOM 702 N N . MET A 1 103 ? 0.013 1.900 -20.716 1.00 91.62 103 MET A N 1
ATOM 703 C CA . MET A 1 103 ? 0.082 0.722 -19.841 1.00 91.62 103 MET A CA 1
ATOM 704 C C . MET A 1 103 ? 0.867 1.017 -18.560 1.00 91.62 103 MET A C 1
ATOM 706 O O . MET A 1 103 ? 0.399 0.672 -17.474 1.00 91.62 103 MET A O 1
ATOM 710 N N . ALA A 1 104 ? 2.008 1.705 -18.663 1.00 91.50 104 ALA A N 1
ATOM 711 C CA . ALA A 1 104 ? 2.826 2.055 -17.510 1.00 91.50 104 ALA A CA 1
ATOM 712 C C . ALA A 1 104 ? 2.051 2.920 -16.499 1.00 91.50 104 ALA A C 1
ATOM 714 O O . ALA A 1 104 ? 2.014 2.622 -15.302 1.00 91.50 104 ALA A O 1
ATOM 715 N N . LEU A 1 105 ? 1.366 3.956 -16.996 1.00 92.94 105 LEU A N 1
ATOM 716 C CA . LEU A 1 105 ? 0.558 4.874 -16.192 1.00 92.94 105 LEU A CA 1
ATOM 717 C C . LEU A 1 105 ? -0.683 4.202 -15.599 1.00 92.94 105 LEU A C 1
ATOM 719 O O . LEU A 1 105 ? -0.997 4.429 -14.431 1.00 92.94 105 LEU A O 1
ATOM 723 N N . LEU A 1 106 ? -1.371 3.352 -16.365 1.00 95.62 106 LEU A N 1
ATOM 724 C CA . LEU A 1 106 ? -2.496 2.560 -15.861 1.00 95.62 106 LEU A CA 1
ATOM 725 C C . LEU A 1 106 ? -2.043 1.609 -14.750 1.00 95.62 106 LEU A C 1
ATOM 727 O O . LEU A 1 106 ? -2.721 1.491 -13.729 1.00 95.62 106 LEU A O 1
ATOM 731 N N . GLY A 1 107 ? -0.879 0.977 -14.914 1.00 94.94 107 GLY A N 1
ATOM 732 C CA . GLY A 1 107 ? -0.275 0.126 -13.895 1.00 94.94 107 GLY A CA 1
ATOM 733 C C . GLY A 1 107 ? 0.051 0.893 -12.617 1.00 94.94 107 GLY A C 1
ATOM 734 O O . GLY A 1 107 ? -0.357 0.488 -11.527 1.00 94.94 107 GLY A O 1
ATOM 735 N N . ALA A 1 108 ? 0.704 2.051 -12.744 1.00 93.31 108 ALA A N 1
ATOM 736 C CA . ALA A 1 108 ? 0.995 2.929 -11.613 1.00 93.31 108 ALA A CA 1
ATOM 737 C C . ALA A 1 108 ? -0.288 3.416 -10.915 1.00 93.31 108 ALA A C 1
ATOM 739 O O . ALA A 1 108 ? -0.371 3.411 -9.687 1.00 93.31 108 ALA A O 1
ATOM 740 N N . GLY A 1 109 ? -1.322 3.767 -11.684 1.00 96.06 109 GLY A N 1
ATOM 741 C CA . GLY A 1 109 ? -2.630 4.153 -11.157 1.00 96.06 109 GLY A CA 1
ATOM 742 C C . GLY A 1 109 ? -3.298 3.029 -10.363 1.00 96.06 109 GLY A C 1
ATOM 743 O O . GLY A 1 109 ? -3.750 3.256 -9.241 1.00 96.06 109 GLY A O 1
ATOM 744 N N . ALA A 1 110 ? -3.302 1.803 -10.894 1.00 96.19 110 ALA A N 1
ATOM 745 C CA . ALA A 1 110 ? -3.820 0.627 -10.194 1.00 96.19 110 ALA A CA 1
ATOM 746 C C . ALA A 1 110 ? -3.0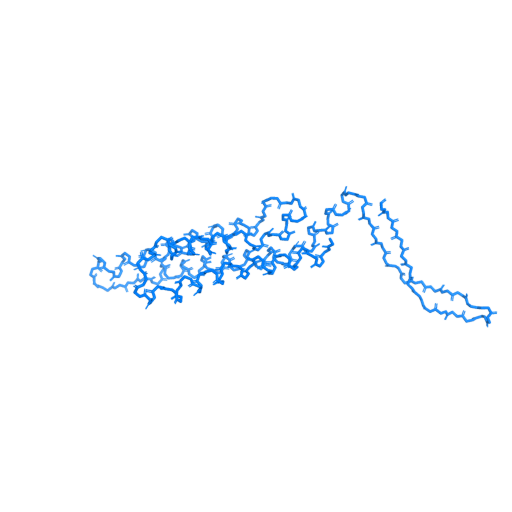29 0.324 -8.911 1.00 96.19 110 ALA A C 1
ATOM 748 O O . ALA A 1 110 ? -3.619 -0.019 -7.884 1.00 96.19 110 ALA A O 1
ATOM 749 N N . PHE A 1 111 ? -1.708 0.518 -8.940 1.00 95.50 111 PHE A N 1
ATOM 750 C CA . PHE A 1 111 ? -0.864 0.382 -7.759 1.00 95.50 111 PHE A CA 1
ATOM 751 C C . PHE A 1 111 ? -1.266 1.377 -6.664 1.00 95.50 111 PHE A C 1
ATOM 753 O O . PHE A 1 111 ? -1.545 0.976 -5.533 1.00 95.50 111 PHE A O 1
ATOM 760 N N . VAL A 1 112 ? -1.361 2.666 -6.999 1.00 94.75 112 VAL A N 1
ATOM 761 C CA . VAL A 1 112 ? -1.767 3.719 -6.053 1.00 94.75 112 VAL A CA 1
ATOM 762 C C . VAL A 1 112 ? -3.188 3.486 -5.538 1.00 94.75 112 VAL A C 1
ATOM 764 O O . VAL A 1 112 ? -3.437 3.647 -4.344 1.00 94.75 112 VAL A O 1
ATOM 767 N N . ALA A 1 113 ? -4.110 3.039 -6.393 1.00 95.88 113 ALA A N 1
ATOM 768 C CA . ALA A 1 113 ? -5.461 2.672 -5.977 1.00 95.88 113 ALA A CA 1
ATOM 769 C C . ALA A 1 113 ? -5.452 1.524 -4.953 1.00 95.88 113 ALA A C 1
ATOM 771 O O . ALA A 1 113 ? -6.188 1.576 -3.969 1.00 95.88 113 ALA A O 1
ATOM 772 N N . GLY A 1 114 ? -4.582 0.525 -5.131 1.00 95.25 114 GLY A N 1
ATOM 773 C CA . GLY A 1 114 ? -4.396 -0.552 -4.160 1.00 95.25 114 GLY A CA 1
ATOM 774 C C . GLY A 1 114 ? -3.817 -0.076 -2.822 1.00 95.25 114 GLY A C 1
ATOM 775 O O . GLY A 1 114 ? -4.283 -0.524 -1.775 1.00 95.25 114 GLY A O 1
ATOM 776 N N . VAL A 1 115 ? -2.866 0.871 -2.833 1.00 93.25 115 VAL A N 1
ATOM 777 C CA . VAL A 1 115 ? -2.373 1.536 -1.605 1.00 93.25 115 VAL A CA 1
ATOM 778 C C . VAL A 1 115 ? -3.523 2.246 -0.889 1.00 93.25 115 VAL A C 1
ATOM 780 O O . VAL A 1 115 ? -3.746 2.028 0.300 1.00 93.25 115 VAL A O 1
ATOM 783 N N . ALA A 1 116 ? -4.263 3.089 -1.615 1.00 93.62 116 ALA A N 1
ATOM 784 C CA . ALA A 1 116 ? -5.359 3.874 -1.059 1.00 93.62 116 ALA A CA 1
ATOM 785 C C . ALA A 1 116 ? -6.463 2.980 -0.479 1.00 93.62 116 ALA A C 1
ATOM 787 O O . ALA A 1 116 ? -6.989 3.279 0.592 1.00 93.62 116 ALA A O 1
ATOM 788 N N . TYR A 1 117 ? -6.769 1.865 -1.148 1.00 95.62 117 TYR A N 1
ATOM 789 C CA . TYR A 1 117 ? -7.719 0.869 -0.664 1.00 95.62 117 TYR A CA 1
ATOM 790 C C . TYR A 1 117 ? -7.300 0.283 0.691 1.00 95.62 117 TYR A C 1
ATOM 792 O O . TYR A 1 117 ? -8.109 0.257 1.620 1.00 95.62 117 TYR A O 1
ATOM 800 N N . ASP A 1 118 ? -6.044 -0.155 0.829 1.00 92.31 118 ASP A N 1
ATOM 801 C CA . ASP A 1 118 ? -5.557 -0.753 2.080 1.00 92.31 118 ASP A CA 1
ATOM 802 C C . ASP A 1 118 ? -5.541 0.273 3.228 1.00 92.31 118 ASP A C 1
ATOM 804 O O . ASP A 1 118 ? -5.944 -0.036 4.348 1.00 92.31 118 ASP A O 1
ATOM 808 N N . VAL A 1 119 ? -5.151 1.525 2.959 1.00 91.06 119 VAL A N 1
ATOM 809 C CA . VAL A 1 119 ? -5.183 2.590 3.977 1.00 91.06 119 VAL A CA 1
ATOM 810 C C . VAL A 1 119 ? -6.619 2.914 4.396 1.00 91.06 119 VAL A C 1
ATOM 812 O O . VAL A 1 119 ? -6.898 3.017 5.589 1.00 91.06 119 VAL A O 1
ATOM 815 N N . ALA A 1 120 ? -7.540 3.052 3.438 1.00 93.44 120 ALA A N 1
ATOM 816 C CA . ALA A 1 120 ? -8.928 3.413 3.718 1.00 93.44 120 ALA A CA 1
ATOM 817 C C . ALA A 1 120 ? -9.693 2.309 4.466 1.00 93.44 120 ALA A C 1
ATOM 819 O O . ALA A 1 120 ? -10.552 2.612 5.292 1.00 93.44 120 ALA A O 1
ATOM 820 N N . THR A 1 121 ? -9.380 1.037 4.201 1.00 94.19 121 THR A N 1
ATOM 821 C CA . THR A 1 121 ? -10.105 -0.112 4.774 1.00 94.19 121 THR A CA 1
ATOM 822 C C . THR A 1 121 ? -9.418 -0.744 5.992 1.00 94.19 121 THR A C 1
ATOM 824 O O . THR A 1 121 ? -9.974 -1.661 6.605 1.00 94.19 121 THR A O 1
ATOM 827 N N . ALA A 1 122 ? -8.252 -0.237 6.411 1.00 89.69 122 ALA A N 1
ATOM 828 C CA . ALA A 1 122 ? -7.523 -0.726 7.585 1.00 89.69 122 ALA A CA 1
ATOM 829 C C . ALA A 1 122 ? -8.350 -0.639 8.882 1.00 89.69 122 ALA A C 1
ATOM 831 O O . ALA A 1 122 ? -8.394 -1.584 9.675 1.00 89.69 122 ALA A O 1
ATOM 832 N N . ASP A 1 123 ? -9.036 0.485 9.093 1.00 89.12 123 ASP A N 1
ATOM 833 C CA . ASP A 1 123 ? -9.895 0.700 10.259 1.00 89.12 123 ASP A CA 1
ATOM 834 C C . ASP A 1 123 ? -11.065 -0.290 10.310 1.00 89.12 123 ASP A C 1
ATOM 836 O O . ASP A 1 123 ? -11.400 -0.810 11.379 1.00 89.12 123 ASP A O 1
ATOM 840 N N . ASP A 1 124 ? -11.687 -0.546 9.158 1.00 91.25 124 ASP A N 1
ATOM 841 C CA . ASP A 1 124 ? -12.815 -1.465 9.047 1.00 91.25 124 ASP A CA 1
ATOM 842 C C . ASP A 1 124 ? -12.381 -2.898 9.321 1.00 91.25 124 ASP A C 1
ATOM 844 O O . ASP A 1 124 ? -13.061 -3.594 10.070 1.00 91.25 124 ASP A O 1
ATOM 848 N N . ALA A 1 125 ? -11.204 -3.305 8.839 1.00 90.69 125 ALA A N 1
ATOM 849 C CA . ALA A 1 125 ? -10.641 -4.612 9.158 1.00 90.69 125 ALA A CA 1
ATOM 850 C C . ALA A 1 125 ? -10.428 -4.793 10.670 1.00 90.69 125 ALA A C 1
ATOM 852 O O . ALA A 1 125 ? -10.766 -5.837 11.223 1.00 90.69 125 ALA A O 1
ATOM 853 N N . ALA A 1 126 ? -9.934 -3.767 11.370 1.00 88.38 126 ALA A N 1
ATOM 854 C CA . ALA A 1 126 ? -9.769 -3.822 12.822 1.00 88.38 126 ALA A CA 1
ATOM 855 C C . ALA A 1 126 ? -11.112 -3.832 13.575 1.00 88.38 126 ALA A C 1
ATOM 857 O O . ALA A 1 126 ? -11.244 -4.508 14.597 1.00 88.38 126 ALA A O 1
ATOM 858 N N . ARG A 1 127 ? -12.115 -3.082 13.096 1.00 87.19 127 ARG A N 1
ATOM 859 C CA . ARG A 1 127 ? -13.480 -3.121 13.650 1.00 87.19 127 ARG A CA 1
ATOM 860 C C . ARG A 1 127 ? -14.119 -4.491 13.453 1.00 87.19 127 ARG A C 1
ATOM 862 O O . ARG A 1 127 ? -14.756 -4.998 14.369 1.00 87.19 127 ARG A O 1
ATOM 869 N N . GLU A 1 128 ? -13.945 -5.079 12.280 1.00 89.56 128 GLU A N 1
ATOM 870 C CA . GLU A 1 128 ? -14.446 -6.404 11.941 1.00 89.56 128 GLU A CA 1
ATOM 871 C C . GLU A 1 128 ? -13.802 -7.480 12.812 1.00 89.56 128 GLU A C 1
ATOM 873 O O . GLU A 1 128 ? -14.527 -8.187 13.503 1.00 89.56 128 GLU A O 1
ATOM 878 N N . TRP A 1 129 ? -12.470 -7.483 12.924 1.00 88.31 129 TRP A N 1
ATOM 879 C CA . TRP A 1 129 ? -11.745 -8.377 13.829 1.00 88.31 129 TRP A CA 1
ATOM 880 C C . TRP A 1 129 ? -12.254 -8.292 15.271 1.00 88.31 129 TRP A C 1
ATOM 882 O O . TRP A 1 129 ? -12.501 -9.313 15.908 1.00 88.31 129 TRP A O 1
ATOM 892 N N . ASN A 1 130 ? -12.442 -7.074 15.787 1.00 86.75 130 ASN A N 1
ATOM 893 C CA . ASN A 1 130 ? -12.964 -6.870 17.135 1.00 86.75 130 ASN A CA 1
ATOM 894 C C . ASN A 1 130 ? -14.368 -7.469 17.299 1.00 86.75 130 ASN A C 1
ATOM 896 O O . ASN A 1 130 ? -14.600 -8.185 18.270 1.00 86.75 130 ASN A O 1
ATOM 900 N N . ARG A 1 131 ? -15.283 -7.226 16.347 1.00 85.94 131 ARG A N 1
ATOM 901 C CA . ARG A 1 131 ? -16.640 -7.801 16.382 1.00 85.94 131 ARG A CA 1
ATOM 902 C C . ARG A 1 131 ? -16.606 -9.326 16.387 1.00 85.94 131 ARG A C 1
ATOM 904 O O . ARG A 1 131 ? -17.312 -9.932 17.188 1.00 85.94 131 ARG A O 1
ATOM 911 N N . ASP A 1 132 ? -15.768 -9.922 15.544 1.00 88.25 132 ASP A N 1
ATOM 912 C CA . ASP A 1 132 ? -15.641 -11.378 15.422 1.00 88.25 132 ASP A CA 1
ATOM 913 C C . ASP A 1 132 ? -15.074 -12.018 16.699 1.00 88.25 132 ASP A C 1
ATOM 915 O O . ASP A 1 132 ? -15.385 -13.163 17.018 1.00 88.25 132 ASP A O 1
ATOM 919 N N . HIS A 1 133 ? -14.296 -11.258 17.475 1.00 87.19 133 HIS A N 1
ATOM 920 C CA . HIS A 1 133 ? -13.707 -11.689 18.745 1.00 87.19 133 HIS A CA 1
ATOM 921 C C . HIS A 1 133 ? -14.492 -11.207 19.972 1.00 87.19 133 HIS A C 1
ATOM 923 O O . HIS A 1 133 ? -13.955 -11.171 21.075 1.00 87.19 133 HIS A O 1
ATOM 929 N N . GLY A 1 134 ? -15.763 -10.832 19.798 1.00 80.88 134 GLY A N 1
ATOM 930 C CA . GLY A 1 134 ? -16.654 -10.475 20.904 1.00 80.88 134 GLY A CA 1
ATOM 931 C C . GLY A 1 134 ? -16.423 -9.082 21.493 1.00 80.88 134 GLY A C 1
ATOM 932 O O . GLY A 1 134 ? -17.137 -8.694 22.415 1.00 80.88 134 GLY A O 1
ATOM 933 N N . PHE A 1 135 ? -15.506 -8.292 20.933 1.00 82.88 135 PHE A N 1
ATOM 934 C CA . PHE A 1 135 ? -15.279 -6.905 21.318 1.00 82.88 135 PHE A CA 1
ATOM 935 C C . PHE A 1 135 ? -16.222 -5.983 20.545 1.00 82.88 135 PHE A C 1
ATOM 937 O O . PHE A 1 135 ? -15.966 -5.603 19.399 1.00 82.88 135 PHE A O 1
ATOM 944 N N . SER A 1 136 ? -17.312 -5.576 21.190 1.00 80.88 136 SER A N 1
ATOM 945 C CA . SER A 1 136 ? -18.235 -4.583 20.640 1.00 80.88 136 SER A CA 1
ATOM 946 C C . SER A 1 136 ? -18.376 -3.422 21.613 1.00 80.88 136 SER A C 1
ATOM 948 O O . SER A 1 136 ? -18.560 -3.626 22.806 1.00 80.88 136 SER A O 1
ATOM 950 N N . VAL A 1 137 ? -18.261 -2.191 21.117 1.00 80.75 137 VAL A N 1
ATOM 951 C CA . VAL A 1 137 ? -18.556 -0.980 21.889 1.00 80.75 137 VAL A CA 1
ATOM 952 C C . VAL A 1 137 ? -19.566 -0.177 21.091 1.00 80.75 137 VAL A C 1
ATOM 954 O O . VAL A 1 137 ? -19.298 0.219 19.958 1.00 80.75 137 VAL A O 1
ATOM 957 N N . GLN A 1 138 ? -20.731 0.051 21.680 1.00 82.00 138 GLN A N 1
ATOM 958 C CA . GLN A 1 138 ? -21.764 0.933 21.171 1.00 82.00 138 GLN A CA 1
ATOM 959 C C . GLN A 1 138 ? -21.781 2.210 21.999 1.00 82.00 138 GLN A C 1
ATOM 961 O O . GLN A 1 138 ? -21.775 2.185 23.231 1.00 82.00 138 GLN A O 1
ATOM 966 N N . VAL A 1 139 ? -21.808 3.332 21.291 1.00 82.19 139 VAL A N 1
ATOM 967 C CA . VAL A 1 139 ? -21.952 4.659 21.874 1.00 82.19 139 VAL A CA 1
ATOM 968 C C . VAL A 1 139 ? -23.370 5.116 21.572 1.00 82.19 139 VAL A C 1
ATOM 970 O O . VAL A 1 139 ? -23.738 5.239 20.405 1.00 82.19 139 VAL A O 1
ATOM 973 N N . ALA A 1 140 ? -24.172 5.342 22.607 1.00 86.31 140 ALA A N 1
ATOM 974 C CA . ALA A 1 140 ? -25.547 5.803 22.459 1.00 86.31 140 ALA A CA 1
ATOM 975 C C . ALA A 1 140 ? -25.715 7.172 23.137 1.00 86.31 140 ALA A C 1
ATOM 977 O O . ALA A 1 140 ? -25.304 7.330 24.293 1.00 86.31 140 ALA A O 1
ATOM 978 N N . PRO A 1 141 ? -26.326 8.167 22.467 1.00 84.00 141 PRO A N 1
ATOM 979 C CA . PRO A 1 141 ? -26.779 9.374 23.142 1.00 84.00 141 PRO A CA 1
ATOM 980 C C . PRO A 1 141 ? -27.752 8.984 24.254 1.00 84.00 141 PRO A C 1
ATOM 982 O O . PRO A 1 141 ? -28.668 8.193 24.031 1.00 84.00 141 PRO A O 1
ATOM 985 N N . THR A 1 142 ? -27.563 9.530 25.449 1.00 90.06 142 THR A N 1
ATOM 986 C CA . THR A 1 142 ? -28.466 9.293 26.576 1.00 90.06 142 THR A CA 1
ATOM 987 C C . THR A 1 142 ? -28.899 10.607 27.207 1.00 90.06 142 THR A C 1
ATOM 989 O O . THR A 1 142 ? -28.239 11.636 27.080 1.00 90.06 142 THR A O 1
ATOM 992 N N . ALA A 1 143 ? -30.040 10.577 27.878 1.00 88.94 143 ALA A N 1
ATOM 993 C CA . ALA A 1 143 ? -30.606 11.699 28.601 1.00 88.94 143 ALA A CA 1
ATOM 994 C C . ALA A 1 143 ? -30.685 11.308 30.078 1.00 88.94 143 ALA A C 1
ATOM 996 O O . ALA A 1 143 ? -31.446 10.411 30.447 1.00 88.94 143 ALA A O 1
ATOM 997 N N . VAL A 1 144 ? -29.890 11.963 30.925 1.00 89.06 144 VAL A N 1
ATOM 998 C CA . VAL A 1 144 ? -29.858 11.677 32.364 1.00 89.06 144 VAL A CA 1
ATOM 999 C C . VAL A 1 144 ? -30.731 12.697 33.084 1.00 89.06 144 VAL A C 1
ATOM 1001 O O . VAL A 1 144 ? -30.549 13.905 32.926 1.00 89.06 144 VAL A O 1
ATOM 1004 N N . ARG A 1 145 ? -31.700 12.222 33.874 1.00 86.69 145 ARG A N 1
ATOM 1005 C CA . ARG A 1 145 ? -32.508 13.096 34.735 1.00 86.69 145 ARG A CA 1
ATOM 1006 C C . ARG A 1 145 ? -31.692 13.545 35.944 1.00 86.69 145 ARG A C 1
ATOM 1008 O O . ARG A 1 145 ? -31.097 12.715 36.625 1.00 86.69 145 ARG A O 1
ATOM 1015 N N . THR A 1 146 ? -31.709 14.842 36.233 1.00 84.25 146 THR A N 1
ATOM 1016 C CA . THR A 1 146 ? -31.104 15.436 37.433 1.00 84.25 146 THR A CA 1
ATOM 1017 C C . THR A 1 146 ? -32.185 15.807 38.454 1.00 84.25 146 THR A C 1
ATOM 1019 O O . THR A 1 146 ? -33.351 16.006 38.108 1.00 84.25 146 THR A O 1
ATOM 1022 N N . GLY A 1 147 ? -31.810 15.879 39.737 1.00 74.56 147 GLY A N 1
ATOM 1023 C CA . GLY A 1 147 ? -32.732 15.968 40.884 1.00 74.56 147 GLY A CA 1
ATOM 1024 C C . GLY A 1 147 ? -33.673 17.183 40.939 1.00 74.56 147 GLY A C 1
ATOM 1025 O O . GLY A 1 147 ? -34.550 17.211 41.793 1.00 74.56 147 GLY A O 1
ATOM 1026 N N . ALA A 1 148 ? -33.541 18.154 40.031 1.00 77.50 148 ALA A N 1
ATOM 1027 C CA . ALA A 1 148 ? -34.413 19.331 39.932 1.00 77.50 148 ALA A CA 1
ATOM 1028 C C . ALA A 1 148 ? -35.385 19.289 38.729 1.00 77.50 148 ALA A C 1
ATOM 1030 O O . ALA A 1 148 ? -35.930 20.317 38.340 1.00 77.50 148 ALA A O 1
ATOM 1031 N N . GLY A 1 149 ? -35.581 18.123 38.099 1.00 78.56 149 GLY A N 1
ATOM 1032 C CA . GLY A 1 149 ? -36.416 17.990 36.894 1.00 78.56 149 GLY A CA 1
ATOM 1033 C C . GLY A 1 149 ? -35.701 18.367 35.591 1.00 78.56 149 GLY A C 1
ATOM 1034 O O . GLY A 1 149 ? -36.317 18.365 34.528 1.00 78.56 149 GLY A O 1
ATOM 1035 N N . GLY A 1 150 ? -34.397 18.651 35.658 1.00 82.56 150 GLY A N 1
ATOM 1036 C CA . GLY A 1 150 ? -33.557 18.884 34.490 1.00 82.56 150 GLY A CA 1
ATOM 1037 C C . GLY A 1 150 ? -33.213 17.585 33.761 1.00 82.56 150 GLY A C 1
ATOM 1038 O O . GLY A 1 150 ? -33.096 16.517 34.365 1.00 82.56 150 GLY A O 1
ATOM 1039 N N . VAL A 1 151 ? -33.020 17.683 32.448 1.00 89.06 151 VAL A N 1
ATOM 1040 C CA . VAL A 1 151 ? -32.446 16.615 31.628 1.00 89.06 151 VAL A CA 1
ATOM 1041 C C . VAL A 1 151 ? -31.089 17.093 31.141 1.00 89.06 151 VAL A C 1
ATOM 1043 O O . VAL A 1 151 ? -30.993 18.140 30.502 1.00 89.06 151 VAL A O 1
ATOM 1046 N N . THR A 1 152 ? -30.041 16.336 31.447 1.00 91.19 152 THR A N 1
ATOM 1047 C CA . THR A 1 152 ? -28.689 16.613 30.964 1.00 91.19 152 THR A CA 1
ATOM 1048 C C . THR A 1 152 ? -28.357 15.627 29.843 1.00 91.19 152 THR A C 1
ATOM 1050 O O . THR A 1 152 ? -28.488 14.415 30.050 1.00 91.19 152 THR A O 1
ATOM 1053 N N . PRO A 1 153 ? -27.954 16.105 28.650 1.00 89.06 153 PRO A N 1
ATOM 1054 C CA . PRO A 1 153 ? -27.460 15.225 27.602 1.00 89.06 153 PRO A CA 1
ATOM 1055 C C . PRO A 1 153 ? -26.180 14.532 28.074 1.00 89.06 153 PRO A C 1
ATOM 1057 O O . PRO A 1 153 ? -25.316 15.143 28.700 1.00 89.06 153 PRO A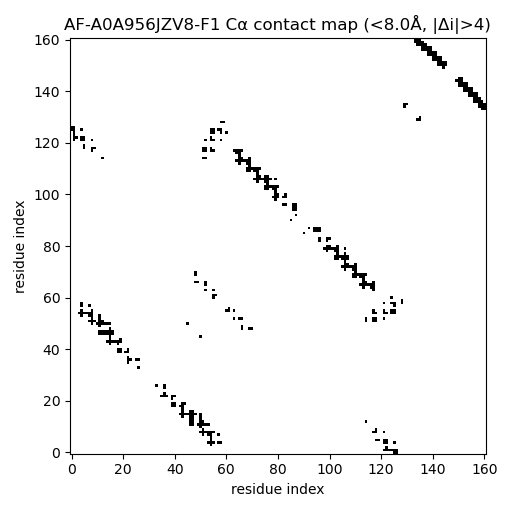 O 1
ATOM 1060 N N . GLY A 1 154 ? -26.066 13.248 27.772 1.00 89.25 154 GLY A N 1
ATOM 1061 C CA . GLY A 1 154 ? -24.922 12.421 28.112 1.00 89.25 154 GLY A CA 1
ATOM 1062 C C . GLY A 1 154 ? -24.629 11.397 27.027 1.00 89.25 154 GLY A C 1
ATOM 1063 O O . GLY A 1 154 ? -25.336 11.285 26.023 1.00 89.25 154 GLY A O 1
ATOM 1064 N N . VAL A 1 155 ? -23.575 10.622 27.251 1.00 89.31 155 VAL A N 1
ATOM 1065 C CA . VAL A 1 155 ? -23.157 9.534 26.369 1.00 89.31 155 VAL A CA 1
ATOM 1066 C C . VAL A 1 155 ? -23.115 8.251 27.187 1.00 89.31 155 VAL A C 1
ATOM 1068 O O . VAL A 1 155 ? -22.473 8.208 28.234 1.00 89.31 155 VAL A O 1
ATOM 1071 N N . ALA A 1 156 ? -23.812 7.218 26.722 1.00 88.12 156 ALA A N 1
ATOM 1072 C CA . ALA A 1 156 ? -23.739 5.879 27.282 1.00 88.12 156 ALA A CA 1
ATOM 1073 C C . ALA A 1 156 ? -22.784 5.023 26.446 1.00 88.12 156 ALA A C 1
ATOM 1075 O O . ALA A 1 156 ? -22.795 5.076 25.214 1.00 88.12 156 ALA A O 1
ATOM 1076 N N . LEU A 1 157 ? -21.977 4.223 27.138 1.00 85.19 157 LEU A N 1
ATOM 1077 C CA . LEU A 1 157 ? -21.134 3.194 26.546 1.00 85.19 157 LEU A CA 1
ATOM 1078 C C . LEU A 1 157 ? -21.722 1.841 26.939 1.00 85.19 157 LEU A C 1
ATOM 1080 O O . LEU A 1 157 ? -21.857 1.549 28.126 1.00 85.19 157 LEU A O 1
ATOM 1084 N N . ALA A 1 158 ? -22.077 1.032 25.951 1.00 85.69 158 ALA A N 1
ATOM 1085 C CA . ALA A 1 158 ? -22.461 -0.360 26.144 1.00 85.69 158 ALA A CA 1
ATOM 1086 C C . ALA A 1 158 ? -21.506 -1.238 25.343 1.00 85.69 158 ALA A C 1
ATOM 1088 O O . ALA A 1 158 ? -21.062 -0.839 24.267 1.00 85.69 158 ALA A O 1
ATOM 1089 N N . GLY A 1 159 ? -21.170 -2.422 25.842 1.00 80.88 159 GLY A N 1
ATOM 1090 C CA . GLY A 1 159 ? -20.260 -3.281 25.109 1.00 80.88 159 GLY A CA 1
ATOM 1091 C C . GLY A 1 159 ? -20.060 -4.661 25.697 1.00 80.88 159 GLY A C 1
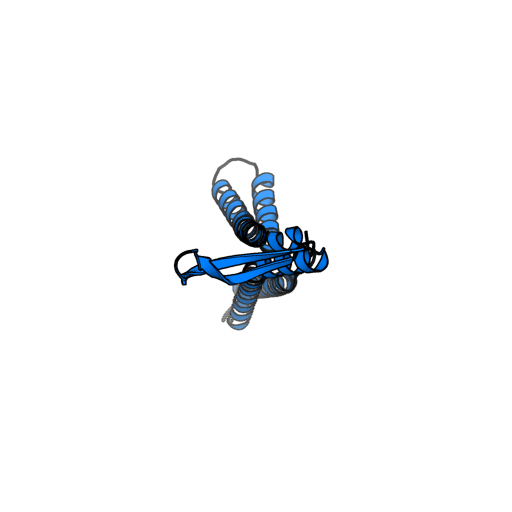ATOM 1092 O O . GLY A 1 159 ? -20.467 -4.946 26.822 1.00 80.88 159 GLY A O 1
ATOM 1093 N N . THR A 1 160 ? -19.423 -5.494 24.888 1.00 77.56 160 THR A N 1
ATOM 1094 C CA . THR A 1 160 ? -18.910 -6.817 25.236 1.00 77.56 160 THR A CA 1
ATOM 1095 C C . THR A 1 160 ? -17.388 -6.773 25.119 1.00 77.56 160 THR A C 1
ATOM 1097 O O . THR A 1 160 ? -16.864 -6.143 24.192 1.00 77.56 160 THR A O 1
ATOM 1100 N N . PHE A 1 161 ? -16.696 -7.372 26.091 1.00 73.19 161 PHE A N 1
ATOM 1101 C CA . PHE A 1 161 ? -15.237 -7.369 26.230 1.00 73.19 161 PHE A CA 1
ATOM 1102 C C . PHE A 1 161 ? -14.741 -8.769 26.578 1.00 73.19 161 PHE A C 1
ATOM 1104 O O . PHE A 1 161 ? -15.502 -9.489 27.266 1.00 73.19 161 PHE A O 1
#

Foldseek 3Di:
DLVVLLVQLVVLQVQLVVLLVVLVVCVPDPPPPVVSSVVSNVRSVVSLLCRNQRLLVVLVHPDDVLSVLLVQLVVQLVQLVVQQCCQPPPPDDDRDSVVSVVSNVSSVVSNVVSSVVSSVCSSVSNVVSCVVVQWDKDKDWDWDQDPVRDTDIDIDIDGGD

Secondary structure (DSSP, 8-state):
-HHHHHHHHHHHHHHHHHHHHHHHHHTTS----HHHHHHHHHHHHHHHHHGGGHHHHHTT----HHHHHHHHHHHHHHHHHHHHHHHHHHSPSP---HHHHHHHHHHHHHHHHHHHHHHHHHHHHHHHHHHHTT-EEEEEEEEEE-TTS-EEEEEEEEEE-